Protein AF-A0A1C6HAV8-F1 (afdb_monomer)

Solvent-accessible surface area (backbone atoms only — not comparable to full-atom values): 10543 Å² total; per-residue (Å²): 134,87,81,87,89,78,88,86,82,82,79,83,88,79,81,78,79,80,79,81,82,77,91,78,81,79,93,84,80,86,80,86,89,87,84,86,84,90,83,88,79,90,85,79,90,81,88,80,85,75,79,78,77,78,73,80,66,68,80,55,88,80,58,42,37,35,39,36,32,32,57,92,84,49,67,40,47,56,52,47,51,52,50,26,70,64,58,74,28,49,77,22,54,43,41,61,77,66,80,76,87,52,60,67,66,51,52,51,48,27,67,74,72,67,56,77,79,63,68,48,59,65,66,96,63,74,86,75,41,79,42,77,48,79,44,62,73,92,67,69,77,74,80,57,77,85,62,90,68,134

Mean predicted aligned error: 18.66 Å

Structure (mmCIF, N/CA/C/O backbone):
data_AF-A0A1C6HAV8-F1
#
_entry.id   AF-A0A1C6HAV8-F1
#
loop_
_atom_site.group_PDB
_atom_site.id
_atom_site.type_symbol
_atom_site.label_atom_id
_atom_site.label_alt_id
_atom_site.label_comp_id
_atom_site.label_asym_id
_atom_site.label_entity_id
_atom_site.label_seq_id
_atom_site.pdbx_PDB_ins_code
_atom_site.Cartn_x
_atom_site.Cartn_y
_atom_site.Cartn_z
_atom_site.occupancy
_atom_site.B_iso_or_equiv
_atom_site.auth_seq_id
_atom_site.auth_comp_id
_atom_site.auth_asym_id
_atom_site.auth_atom_id
_atom_site.pdbx_PDB_model_num
ATOM 1 N N . MET A 1 1 ? 22.178 -5.319 -49.820 1.00 37.47 1 MET A N 1
ATOM 2 C CA . MET A 1 1 ? 22.556 -4.339 -50.857 1.00 37.47 1 MET A CA 1
ATOM 3 C C . MET A 1 1 ? 22.246 -2.983 -50.258 1.00 37.47 1 MET A C 1
ATOM 5 O O . MET A 1 1 ? 21.077 -2.664 -50.137 1.00 37.47 1 MET A O 1
ATOM 9 N N . GLU A 1 2 ? 23.171 -2.490 -49.432 1.00 37.72 2 GLU A N 1
ATOM 10 C CA . GLU A 1 2 ? 24.058 -1.353 -49.771 1.00 37.72 2 GLU A CA 1
ATOM 11 C C . GLU A 1 2 ? 23.248 -0.039 -49.835 1.00 37.72 2 GLU A C 1
ATOM 13 O O . GLU A 1 2 ? 22.284 0.034 -50.579 1.00 37.72 2 GLU A O 1
ATOM 18 N N . ALA A 1 3 ? 23.526 1.023 -49.077 1.00 40.38 3 ALA A N 1
ATOM 19 C CA . ALA A 1 3 ? 24.797 1.466 -48.522 1.00 40.38 3 ALA A CA 1
ATOM 20 C C . ALA A 1 3 ? 24.616 2.383 -47.294 1.00 40.38 3 ALA A C 1
ATOM 22 O O . ALA A 1 3 ? 23.601 3.058 -47.133 1.00 40.38 3 ALA A O 1
ATOM 23 N N . CYS A 1 4 ? 25.665 2.382 -46.470 1.00 41.56 4 CYS A N 1
ATOM 24 C CA . CYS A 1 4 ? 26.006 3.321 -45.405 1.00 41.56 4 CYS A CA 1
ATOM 25 C C . CYS A 1 4 ? 26.203 4.771 -45.896 1.00 41.56 4 CYS A C 1
ATOM 27 O O . CYS A 1 4 ? 26.193 5.026 -47.097 1.00 41.56 4 CYS A O 1
ATOM 29 N N . ILE A 1 5 ? 26.538 5.641 -44.926 1.00 44.41 5 ILE A N 1
ATOM 30 C CA . ILE A 1 5 ? 27.026 7.041 -44.948 1.00 44.41 5 ILE A CA 1
ATOM 31 C C . ILE A 1 5 ? 25.953 7.923 -44.275 1.00 44.41 5 ILE A C 1
ATOM 33 O O . ILE A 1 5 ? 24.864 8.068 -44.805 1.00 44.41 5 ILE A O 1
ATOM 37 N N . SER A 1 6 ? 26.133 8.506 -43.088 1.00 40.91 6 SER A N 1
ATOM 38 C CA . SER A 1 6 ? 27.356 8.981 -42.432 1.00 40.91 6 SER A CA 1
ATOM 39 C C . SER A 1 6 ? 27.184 9.092 -40.911 1.00 40.91 6 SER A C 1
ATOM 41 O O . SER A 1 6 ? 26.195 9.650 -40.434 1.00 40.91 6 SER A O 1
ATOM 43 N N . GLU A 1 7 ? 28.207 8.650 -40.178 1.00 44.03 7 GLU A N 1
ATOM 44 C CA . GLU A 1 7 ? 28.521 9.053 -38.805 1.00 44.03 7 GLU A CA 1
ATOM 45 C C . GLU A 1 7 ? 28.414 10.574 -38.584 1.00 44.03 7 GLU A C 1
ATOM 47 O O . GLU A 1 7 ? 28.972 11.364 -39.345 1.00 44.03 7 GLU A O 1
ATOM 52 N N . PHE A 1 8 ? 27.802 10.979 -37.467 1.00 39.91 8 PHE A N 1
ATOM 53 C CA . PHE A 1 8 ? 28.071 12.266 -36.822 1.00 39.91 8 PHE A CA 1
ATOM 54 C C . PHE A 1 8 ? 28.990 12.027 -35.612 1.00 39.91 8 PHE A C 1
ATOM 56 O O . PHE A 1 8 ? 28.517 11.603 -34.554 1.00 39.91 8 PHE A O 1
ATOM 63 N N . PRO A 1 9 ? 30.308 12.277 -35.730 1.00 39.41 9 PRO A N 1
ATOM 64 C CA . PRO A 1 9 ? 31.220 12.185 -34.605 1.00 39.41 9 PRO A CA 1
ATOM 65 C C . PRO A 1 9 ? 31.193 13.473 -33.767 1.00 39.41 9 PRO A C 1
ATOM 67 O O . PRO A 1 9 ? 31.384 14.580 -34.262 1.00 39.41 9 PRO A O 1
ATOM 70 N N . GLY A 1 10 ? 30.992 13.290 -32.462 1.00 40.25 10 GLY A N 1
ATOM 71 C CA . GLY A 1 10 ? 31.692 13.998 -31.387 1.00 40.25 10 GLY A CA 1
ATOM 72 C C . GLY A 1 10 ? 31.710 15.528 -31.378 1.00 40.25 10 GLY A C 1
ATOM 73 O O . GLY A 1 10 ? 32.646 16.130 -31.883 1.00 40.25 10 GLY A O 1
ATOM 74 N N . ARG A 1 11 ? 30.816 16.136 -30.583 1.00 53.78 11 ARG A N 1
ATOM 75 C CA . ARG A 1 11 ? 31.110 17.360 -29.800 1.00 53.78 11 ARG A CA 1
ATOM 76 C C . ARG A 1 11 ? 30.459 17.287 -28.415 1.00 53.78 11 ARG A C 1
ATOM 78 O O . ARG A 1 11 ? 29.680 18.140 -28.010 1.00 53.78 11 ARG A O 1
ATOM 85 N N . LYS A 1 12 ? 30.802 16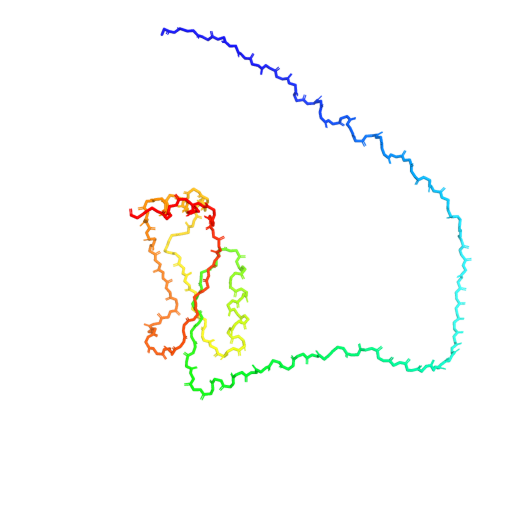.230 -27.677 1.00 55.12 12 LYS A N 1
ATOM 86 C CA . LYS A 1 12 ? 30.767 16.246 -26.209 1.00 55.12 12 LYS A CA 1
ATOM 87 C C . LYS A 1 12 ? 31.831 17.267 -25.779 1.00 55.12 12 LYS A C 1
ATOM 89 O O . LYS A 1 12 ? 32.924 17.232 -26.334 1.00 55.12 12 LYS A O 1
ATOM 94 N N . SER A 1 13 ? 31.520 18.154 -24.834 1.00 48.03 13 SER A N 1
ATOM 95 C CA . SER A 1 13 ? 32.393 19.237 -24.329 1.00 48.03 13 SER A CA 1
ATOM 96 C C . SER A 1 13 ? 32.288 20.605 -25.029 1.00 48.03 13 SER A C 1
ATOM 98 O O . SER A 1 13 ? 33.293 21.198 -25.415 1.00 48.03 13 SER A O 1
ATOM 100 N N . LEU A 1 14 ? 31.077 21.164 -25.136 1.00 51.31 14 LEU A N 1
ATOM 101 C CA . LEU A 1 14 ? 30.906 22.619 -25.314 1.00 51.31 14 LEU 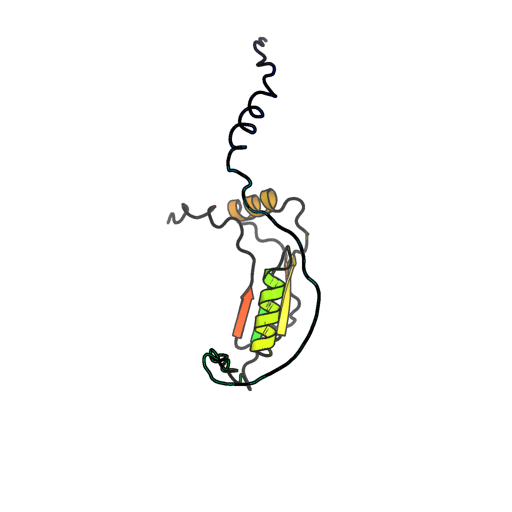A CA 1
ATOM 102 C C . LEU A 1 14 ? 29.685 23.201 -24.573 1.00 51.31 14 LEU A C 1
ATOM 104 O O . LEU A 1 14 ? 29.121 24.199 -25.001 1.00 51.31 14 LEU A O 1
ATOM 108 N N . LEU A 1 15 ? 29.269 22.582 -23.464 1.00 48.75 15 LEU A N 1
ATOM 109 C CA . LEU A 1 15 ? 28.237 23.128 -22.564 1.00 48.75 15 LEU A CA 1
ATOM 110 C C . LEU A 1 15 ? 28.756 23.389 -21.137 1.00 48.75 15 LEU A C 1
ATOM 112 O O . LEU A 1 15 ? 27.995 23.779 -20.266 1.00 48.75 15 LEU A O 1
ATOM 116 N N . PHE A 1 16 ? 30.065 23.244 -20.908 1.00 51.53 16 PHE A N 1
ATOM 117 C CA . PHE A 1 16 ? 30.714 23.514 -19.615 1.00 51.53 16 PHE A CA 1
ATOM 118 C C . PHE A 1 16 ? 31.299 24.936 -19.483 1.00 51.53 16 PHE A C 1
ATOM 120 O O . PHE A 1 16 ? 31.873 25.267 -18.450 1.00 51.53 16 PHE A O 1
ATOM 127 N N . LEU A 1 17 ? 31.166 25.798 -20.500 1.00 49.38 17 LEU A N 1
ATOM 128 C CA . LEU A 1 17 ? 31.840 27.109 -20.540 1.00 49.38 17 LEU A CA 1
ATOM 129 C C . LEU A 1 17 ? 30.979 28.297 -20.060 1.00 49.38 17 LEU A C 1
ATOM 131 O O . LEU A 1 17 ? 31.455 29.427 -20.050 1.00 49.38 17 LEU A O 1
ATOM 135 N N . THR A 1 18 ? 29.735 28.083 -19.630 1.00 52.19 18 THR A N 1
ATOM 136 C CA . THR A 1 18 ? 28.873 29.165 -19.107 1.00 52.19 18 THR A CA 1
ATOM 137 C C . THR A 1 18 ? 28.880 29.273 -17.575 1.00 52.19 18 THR A C 1
ATOM 139 O O . THR A 1 18 ? 28.185 30.117 -17.021 1.00 52.19 18 THR A O 1
ATOM 142 N N . LEU A 1 19 ? 29.711 28.482 -16.881 1.00 54.28 19 LEU A N 1
ATOM 143 C CA . LEU A 1 19 ? 29.808 28.437 -15.411 1.00 54.28 19 LEU A CA 1
ATOM 144 C C . LEU A 1 19 ? 30.677 29.558 -14.783 1.00 54.28 19 LEU A C 1
ATOM 146 O O . LEU A 1 19 ? 30.728 29.670 -13.565 1.00 54.28 19 LEU A O 1
ATOM 150 N N . VAL A 1 20 ?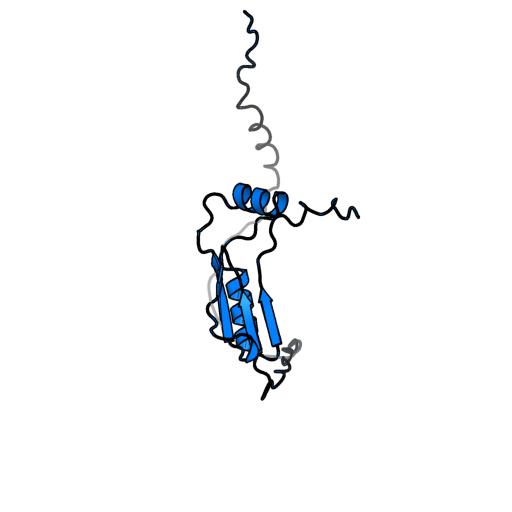 31.370 30.416 -15.546 1.00 56.66 20 VAL A N 1
ATOM 151 C CA . VAL A 1 20 ? 32.441 31.286 -14.982 1.00 56.66 20 VAL A CA 1
ATOM 152 C C . VAL A 1 20 ? 32.186 32.796 -15.151 1.00 56.66 20 VAL A C 1
ATOM 154 O O . VAL A 1 20 ? 33.121 33.582 -15.246 1.00 56.66 20 VAL A O 1
ATOM 157 N N . MET A 1 21 ? 30.928 33.254 -15.165 1.00 53.56 21 MET A N 1
ATOM 158 C CA . MET A 1 21 ? 30.631 34.699 -15.277 1.00 53.56 21 MET A CA 1
ATOM 159 C C . MET A 1 21 ? 29.555 35.207 -14.306 1.00 53.56 21 MET A C 1
ATOM 161 O O . MET A 1 21 ? 28.713 36.026 -14.655 1.00 53.56 21 MET A O 1
ATOM 165 N N . SER A 1 22 ? 29.576 34.735 -13.058 1.00 56.34 22 SER A N 1
ATOM 166 C CA . SER A 1 22 ? 28.803 35.348 -11.955 1.00 56.34 22 SER A CA 1
ATOM 167 C C . SER A 1 22 ? 29.591 35.481 -10.645 1.00 56.34 22 SER A C 1
ATOM 169 O O . SER A 1 22 ? 29.030 35.796 -9.600 1.00 56.34 22 SER A O 1
ATOM 171 N N . PHE A 1 23 ? 30.919 35.330 -10.699 1.00 59.53 23 PHE A N 1
ATOM 172 C CA . PHE A 1 23 ? 31.814 35.723 -9.609 1.00 59.53 23 PHE A CA 1
ATOM 173 C C . PHE A 1 23 ? 31.993 37.245 -9.626 1.00 59.53 23 PHE A C 1
ATOM 175 O O . PHE A 1 23 ? 32.887 37.776 -10.282 1.00 59.53 23 PHE A O 1
ATOM 182 N N . GLY A 1 24 ? 31.101 37.964 -8.948 1.00 62.44 24 GLY A N 1
ATOM 183 C CA . GLY A 1 24 ? 31.163 39.421 -8.940 1.00 62.44 24 GLY A CA 1
ATOM 184 C C . GLY A 1 24 ? 30.134 40.112 -8.060 1.00 62.44 24 GLY A C 1
ATOM 185 O O . GLY A 1 24 ? 29.518 41.058 -8.525 1.00 62.44 24 GLY A O 1
ATOM 186 N N . PHE A 1 25 ? 29.957 39.686 -6.806 1.00 55.97 25 PHE A N 1
ATOM 187 C CA . PHE A 1 25 ? 29.340 40.539 -5.782 1.00 55.97 25 PHE A CA 1
ATOM 188 C C . PHE A 1 25 ? 30.112 40.447 -4.455 1.00 55.97 25 PHE A C 1
ATOM 190 O O . PHE A 1 25 ? 29.833 39.647 -3.574 1.00 55.97 25 PHE A O 1
ATOM 197 N N . VAL A 1 26 ? 31.185 41.241 -4.424 1.00 57.28 26 VAL A N 1
ATOM 198 C CA . VAL A 1 26 ? 31.701 42.076 -3.326 1.00 57.28 26 VAL A CA 1
ATOM 199 C C . VAL A 1 26 ? 31.545 41.556 -1.885 1.00 57.28 26 VAL A C 1
ATOM 201 O O . VAL A 1 26 ? 30.51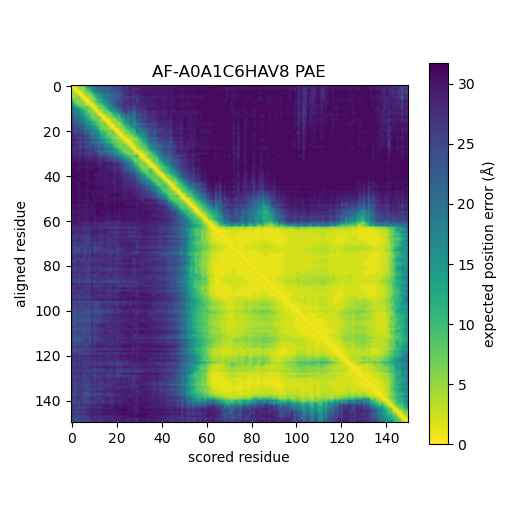1 41.708 -1.244 1.00 57.28 26 VAL A O 1
ATOM 204 N N . LEU A 1 27 ? 32.671 41.093 -1.335 1.00 57.56 27 LEU A N 1
ATOM 205 C CA . LEU A 1 27 ? 32.964 41.071 0.099 1.00 57.56 27 LEU A CA 1
ATOM 206 C C . LEU A 1 27 ? 33.224 42.500 0.602 1.00 57.56 27 LEU A C 1
ATOM 208 O O . LEU A 1 27 ? 34.229 43.110 0.239 1.00 57.56 27 LEU A O 1
ATOM 212 N N . ALA A 1 28 ? 32.357 42.997 1.481 1.00 58.75 28 ALA A N 1
ATOM 213 C CA . ALA A 1 28 ? 32.661 44.102 2.385 1.00 58.75 28 ALA A CA 1
ATOM 214 C C . ALA A 1 28 ? 31.846 43.963 3.681 1.00 58.75 28 ALA A C 1
ATOM 216 O O . ALA A 1 28 ? 30.737 44.476 3.771 1.00 58.75 28 ALA A O 1
ATOM 217 N N . ALA A 1 29 ? 32.412 43.285 4.683 1.00 47.25 29 ALA A N 1
ATOM 218 C CA . ALA A 1 29 ? 32.150 43.571 6.096 1.00 47.25 29 ALA A CA 1
ATOM 219 C C . ALA A 1 29 ? 33.242 42.940 6.981 1.00 47.25 29 ALA A C 1
ATOM 221 O O . ALA A 1 29 ? 33.274 41.733 7.210 1.00 47.25 29 ALA A O 1
ATOM 222 N N . CYS A 1 30 ? 34.147 43.785 7.478 1.00 59.09 30 CYS A N 1
ATOM 223 C CA . CYS A 1 30 ? 34.870 43.581 8.739 1.00 59.09 30 CYS A CA 1
ATOM 224 C C . CYS A 1 30 ? 33.841 43.507 9.899 1.00 59.09 30 CYS A C 1
ATOM 226 O O . CYS A 1 30 ? 32.762 44.070 9.766 1.00 59.09 30 CYS A O 1
ATOM 228 N N . GLY A 1 31 ? 34.067 42.921 11.076 1.00 39.19 31 GLY A N 1
ATOM 229 C CA . GLY A 1 31 ? 35.266 42.350 11.669 1.00 39.19 31 GLY A CA 1
ATOM 230 C C . GLY A 1 31 ? 35.020 41.878 13.120 1.00 39.19 31 GLY A C 1
ATOM 231 O O . GLY A 1 31 ? 34.127 42.357 13.805 1.00 39.19 31 GLY A O 1
ATOM 232 N N . ASN A 1 32 ? 35.837 40.905 13.527 1.00 49.03 32 ASN A N 1
ATOM 233 C CA . ASN A 1 32 ? 36.489 40.642 14.821 1.00 49.03 32 ASN A CA 1
ATOM 234 C C . ASN A 1 32 ? 35.861 41.048 16.190 1.00 49.03 32 ASN A C 1
ATOM 236 O O . ASN A 1 32 ? 35.913 42.205 16.590 1.00 49.03 32 ASN A O 1
ATOM 240 N N . SER A 1 33 ? 35.540 39.993 16.959 1.00 44.69 33 SER A N 1
ATOM 241 C CA . SER A 1 33 ? 35.804 39.712 18.393 1.00 44.69 33 SER A CA 1
ATOM 242 C C . SER A 1 33 ? 35.323 40.655 19.506 1.00 44.69 33 SER A C 1
ATOM 244 O O . SER A 1 33 ? 35.915 41.708 19.715 1.00 44.69 33 SER A O 1
ATOM 246 N N . ASN A 1 34 ? 34.441 40.147 20.384 1.00 35.81 34 ASN A N 1
ATOM 247 C CA . ASN A 1 34 ? 34.705 40.152 21.831 1.00 35.81 34 ASN A CA 1
ATOM 248 C C . ASN A 1 34 ? 33.876 39.098 22.595 1.00 35.81 34 ASN A C 1
ATOM 250 O O . ASN A 1 34 ? 32.719 38.843 22.273 1.00 35.81 34 ASN A O 1
ATOM 254 N N . SER A 1 35 ? 34.502 38.509 23.614 1.00 35.28 35 SER A N 1
ATOM 255 C CA . SER A 1 35 ? 33.977 37.460 24.490 1.00 35.28 35 SER A CA 1
ATOM 256 C C . SER A 1 35 ? 33.230 38.028 25.707 1.00 35.28 35 SER A C 1
ATOM 258 O O . SER A 1 35 ? 33.627 39.054 26.251 1.00 35.28 35 SER A O 1
ATOM 260 N N . SER A 1 36 ? 32.268 37.231 26.180 1.00 32.91 36 SER A N 1
ATOM 261 C CA . SER A 1 36 ? 31.816 37.055 27.571 1.00 32.91 36 SER A CA 1
ATOM 262 C C . SER A 1 36 ? 30.908 38.086 28.271 1.00 32.91 36 SER A C 1
ATOM 264 O O . SER A 1 36 ? 31.271 39.236 28.485 1.00 32.91 36 SER A O 1
ATOM 266 N N . ALA A 1 37 ? 29.835 37.495 28.819 1.00 31.38 37 ALA A N 1
ATOM 267 C CA . ALA A 1 37 ? 29.303 37.617 30.184 1.00 31.38 37 ALA A CA 1
ATOM 268 C C . ALA A 1 37 ? 28.085 38.530 30.470 1.00 31.38 37 ALA A C 1
ATOM 270 O O . ALA A 1 37 ? 28.208 39.741 30.596 1.00 31.38 37 ALA A O 1
ATOM 271 N N . GLU A 1 38 ? 26.961 37.834 30.717 1.00 27.52 38 GLU A N 1
ATOM 272 C CA . GLU A 1 38 ? 26.100 37.879 31.920 1.00 27.52 38 GLU A CA 1
ATOM 273 C C . GLU A 1 38 ? 25.174 39.092 32.212 1.00 27.52 38 GLU A C 1
ATOM 275 O O . GLU A 1 38 ? 25.624 40.208 32.445 1.00 27.52 38 GLU A O 1
ATOM 280 N N . THR A 1 39 ? 23.894 38.740 32.452 1.00 21.64 39 THR A N 1
ATOM 281 C CA . THR A 1 39 ? 22.978 39.230 33.522 1.00 21.64 39 THR A CA 1
ATOM 282 C C . THR A 1 39 ? 21.848 40.225 33.179 1.00 21.64 39 THR A C 1
ATOM 284 O O . THR A 1 39 ? 22.092 41.410 32.992 1.00 21.64 39 THR A O 1
ATOM 287 N N . SER A 1 40 ? 20.610 39.694 33.292 1.00 31.11 40 SER A N 1
ATOM 288 C CA . SER A 1 40 ? 19.312 40.269 33.747 1.00 31.11 40 SER A CA 1
ATOM 289 C C . SER A 1 40 ? 18.742 41.510 33.025 1.00 31.11 40 SER A C 1
ATOM 291 O O . SER A 1 40 ? 19.463 42.426 32.678 1.00 31.11 40 SER A O 1
ATOM 293 N N . SER A 1 41 ? 17.434 41.687 32.800 1.00 29.62 41 SER A N 1
ATOM 294 C CA . SER A 1 41 ? 16.247 41.242 33.534 1.00 29.62 41 SER A CA 1
ATOM 295 C C . SER A 1 41 ? 14.982 41.393 32.669 1.00 29.62 41 SER A C 1
ATOM 297 O O . SER A 1 41 ? 14.907 42.285 31.831 1.00 29.62 41 SER A O 1
ATOM 299 N N . ALA A 1 42 ? 14.014 40.530 32.978 1.00 33.16 42 ALA A N 1
ATOM 300 C CA . ALA A 1 42 ? 12.563 40.553 32.781 1.00 33.16 42 ALA A CA 1
ATOM 301 C C . ALA A 1 42 ? 11.857 41.768 32.147 1.00 33.16 42 ALA A C 1
ATOM 303 O O . ALA A 1 42 ? 12.037 42.903 32.588 1.00 33.16 42 ALA A O 1
ATOM 304 N N . ALA A 1 43 ? 10.915 41.412 31.264 1.00 32.44 43 ALA A N 1
ATOM 305 C CA . ALA A 1 43 ? 9.520 41.863 31.111 1.00 32.44 43 ALA A CA 1
ATOM 306 C C . ALA A 1 43 ? 9.216 41.952 29.605 1.00 32.44 43 ALA A C 1
ATOM 308 O O . ALA A 1 43 ? 10.041 42.463 28.858 1.00 32.44 43 ALA A O 1
ATOM 309 N N . ASP A 1 44 ? 8.088 41.552 29.046 1.00 24.69 44 ASP A N 1
ATOM 310 C CA . ASP A 1 44 ? 6.845 40.927 29.490 1.00 24.69 44 ASP A CA 1
ATOM 311 C C . ASP A 1 44 ? 5.970 40.956 28.219 1.00 24.69 44 ASP A C 1
ATOM 313 O O . ASP A 1 44 ? 6.064 41.918 27.453 1.00 24.69 44 ASP A O 1
ATOM 317 N N . GLU A 1 45 ? 5.146 39.926 28.041 1.00 36.47 45 GLU A N 1
ATOM 318 C CA . GLU A 1 45 ? 3.998 39.842 27.120 1.00 36.47 45 GLU A CA 1
ATOM 319 C C . GLU A 1 45 ? 4.239 39.834 25.588 1.00 36.47 45 GLU A C 1
ATOM 321 O O . GLU A 1 45 ? 5.123 40.505 25.069 1.00 36.47 45 GLU A O 1
ATOM 326 N N . THR A 1 46 ? 3.449 39.200 24.713 1.00 26.00 46 THR A N 1
ATOM 327 C CA . THR A 1 46 ? 2.361 38.192 24.723 1.00 26.00 46 THR A CA 1
ATOM 328 C C . THR A 1 46 ? 1.978 38.028 23.229 1.00 26.00 46 THR A C 1
ATOM 330 O O . THR A 1 46 ? 2.110 38.980 22.458 1.00 26.00 46 THR A O 1
ATOM 333 N N . VAL A 1 47 ? 1.428 36.860 22.856 1.00 37.31 47 VAL A N 1
ATOM 334 C CA . VAL A 1 47 ? 0.694 36.517 21.606 1.00 37.31 47 VAL A CA 1
ATOM 335 C C . VAL A 1 47 ? 1.597 36.213 20.392 1.00 37.31 47 VAL A C 1
ATOM 337 O O . VAL A 1 47 ? 2.391 37.039 19.971 1.00 37.31 47 VAL A O 1
ATOM 340 N N . SER A 1 48 ? 1.552 35.042 19.756 1.00 35.38 48 SER A N 1
ATOM 341 C CA . SER A 1 48 ? 0.359 34.294 19.360 1.00 35.38 48 SER A CA 1
ATOM 342 C C . SER A 1 48 ? 0.620 32.791 19.397 1.00 35.38 48 SER A C 1
ATOM 344 O O . SER A 1 48 ? 1.408 32.272 18.610 1.00 35.38 48 SER A O 1
ATOM 346 N N . GLU A 1 49 ? -0.063 32.109 20.310 1.00 42.62 49 GLU A N 1
ATOM 347 C CA . GLU A 1 49 ? -0.350 30.685 20.192 1.00 42.62 49 GLU A CA 1
ATOM 348 C C . GLU A 1 49 ? -1.403 30.545 19.089 1.00 42.62 49 GLU A C 1
ATOM 350 O O . GLU A 1 49 ? -2.500 31.101 19.177 1.00 42.62 49 GLU A O 1
ATOM 355 N N . GLU A 1 50 ? -1.024 29.883 18.001 1.00 43.84 50 GLU A N 1
ATOM 356 C CA . GLU A 1 50 ? -1.970 29.376 17.016 1.00 43.84 50 GLU A CA 1
ATOM 357 C C . GLU A 1 50 ? -2.650 28.149 17.640 1.00 43.84 50 GLU A C 1
ATOM 359 O O . GLU A 1 50 ? -1.942 27.284 18.167 1.00 43.84 50 GLU A O 1
ATOM 364 N N . PRO A 1 51 ? -3.992 28.076 17.674 1.00 46.06 51 PRO A N 1
ATOM 365 C CA . PRO A 1 51 ? -4.676 26.939 18.261 1.00 46.06 51 PRO A CA 1
ATOM 366 C C . PRO A 1 51 ? -4.301 25.677 17.491 1.00 46.06 51 PRO A C 1
ATOM 368 O O . PRO A 1 51 ? -4.491 25.606 16.278 1.00 46.06 51 PRO A O 1
ATOM 371 N N . ALA A 1 52 ? -3.796 24.677 18.211 1.00 46.50 52 ALA A N 1
ATOM 372 C CA . ALA A 1 52 ? -3.892 23.303 17.765 1.00 46.50 52 ALA A CA 1
ATOM 373 C C . ALA A 1 52 ? -5.377 23.033 17.506 1.00 46.50 52 ALA A C 1
ATOM 375 O O . ALA A 1 52 ? -6.191 23.120 18.428 1.00 46.50 52 ALA A O 1
ATOM 376 N N . GLU A 1 53 ? -5.729 22.785 16.247 1.00 39.94 53 GLU A N 1
ATOM 377 C CA . GLU A 1 53 ? -7.026 22.220 15.915 1.00 39.94 53 GLU A CA 1
ATOM 378 C C . GLU A 1 53 ? -7.136 20.904 16.688 1.00 39.94 53 GLU A C 1
ATOM 380 O O . GLU A 1 53 ? -6.407 19.944 16.433 1.00 39.94 53 GLU A O 1
ATOM 385 N N . GLU A 1 54 ? -8.008 20.891 17.697 1.00 42.78 54 GLU A N 1
ATOM 386 C CA . GLU A 1 54 ? -8.567 19.662 18.233 1.00 42.78 54 GLU A CA 1
ATOM 387 C C . GLU A 1 54 ? -9.178 18.932 17.043 1.00 42.78 54 GLU A C 1
ATOM 389 O O . GLU A 1 54 ? -10.227 19.312 16.522 1.00 42.78 54 GLU A O 1
ATOM 394 N N . GLN A 1 55 ? -8.470 17.910 16.568 1.00 41.84 55 GLN A N 1
ATOM 395 C CA . GLN A 1 55 ? -9.045 16.937 15.669 1.00 41.84 55 GLN A CA 1
ATOM 396 C C . GLN A 1 55 ? -10.257 16.362 16.387 1.00 41.84 55 GLN A C 1
ATOM 398 O O . GLN A 1 55 ? -10.125 15.746 17.449 1.00 41.84 55 GLN A O 1
ATOM 403 N N . GLU A 1 56 ? -11.440 16.587 15.818 1.00 41.03 56 GLU A N 1
ATOM 404 C CA . GLU A 1 56 ? -12.597 15.780 16.151 1.00 41.03 56 GLU A CA 1
ATOM 405 C C . GLU A 1 56 ? -12.208 14.335 15.847 1.00 41.03 56 GLU A C 1
ATOM 407 O O . GLU A 1 56 ? -12.175 13.893 14.700 1.00 41.03 56 GLU A O 1
ATOM 412 N N . THR A 1 57 ? -11.844 13.612 16.900 1.00 42.09 57 THR A N 1
ATOM 413 C CA . THR A 1 57 ? -11.908 12.163 16.901 1.00 42.09 57 THR A CA 1
ATOM 414 C C . THR A 1 57 ? -13.384 11.865 16.711 1.00 42.09 57 THR A C 1
ATOM 416 O O . THR A 1 57 ? -14.193 11.995 17.629 1.00 42.09 57 THR A O 1
ATOM 419 N N . THR A 1 58 ? -13.780 11.594 15.469 1.00 42.59 58 THR A N 1
ATOM 420 C CA . THR A 1 58 ? -15.058 10.946 15.222 1.00 42.59 58 THR A CA 1
ATOM 421 C C . THR A 1 58 ? -14.972 9.643 15.988 1.00 42.59 58 THR A C 1
ATOM 423 O O . THR A 1 58 ? -14.239 8.743 15.594 1.00 42.59 58 THR A O 1
ATOM 426 N N . ASP A 1 59 ? -15.625 9.610 17.143 1.00 46.06 59 ASP A N 1
ATOM 427 C CA . ASP A 1 59 ? -15.763 8.449 18.005 1.00 46.06 59 ASP A CA 1
ATOM 428 C C . ASP A 1 59 ? -16.568 7.416 17.198 1.00 46.06 59 ASP A C 1
ATOM 430 O O . ASP A 1 59 ? -17.793 7.323 17.298 1.00 46.06 59 ASP A O 1
ATOM 434 N N . THR A 1 60 ? -15.886 6.689 16.306 1.00 55.22 60 THR A N 1
ATOM 435 C CA . THR A 1 60 ? -16.367 5.505 15.588 1.00 55.22 60 THR A CA 1
ATOM 436 C C . THR A 1 60 ? -16.490 4.369 16.598 1.00 55.22 60 THR A C 1
ATOM 438 O O . THR A 1 60 ? -15.899 3.305 16.469 1.00 55.22 60 THR A O 1
ATOM 441 N N . ASN A 1 61 ? -17.282 4.577 17.651 1.00 53.12 61 ASN A N 1
ATOM 442 C CA . ASN A 1 61 ? -17.513 3.608 18.722 1.00 53.12 61 ASN A CA 1
ATOM 443 C C . ASN A 1 61 ? -18.427 2.446 18.270 1.00 53.12 61 ASN A C 1
ATOM 445 O O . ASN A 1 61 ? -19.153 1.859 19.072 1.00 53.12 61 ASN A O 1
ATOM 449 N N . GLY A 1 62 ? -18.447 2.133 16.971 1.00 61.78 62 GLY A N 1
ATOM 450 C CA . GLY A 1 62 ? -19.309 1.096 16.415 1.00 61.78 62 GLY A CA 1
ATOM 451 C C . GLY A 1 62 ? -19.277 0.895 14.901 1.00 61.78 62 GLY A C 1
ATOM 452 O O . GLY A 1 62 ? -20.073 0.086 14.440 1.00 61.78 62 GLY A O 1
ATOM 453 N N . GLU A 1 63 ? -18.421 1.586 14.141 1.00 82.62 63 GLU A N 1
ATOM 454 C CA . GLU A 1 63 ? -18.230 1.302 12.710 1.00 82.62 63 GLU A CA 1
ATOM 455 C C . GLU A 1 63 ? -16.882 0.604 12.518 1.00 82.62 63 GLU A C 1
ATOM 457 O O . GLU A 1 63 ? -15.842 1.135 12.913 1.00 82.62 63 GLU A O 1
ATOM 462 N N . ASN A 1 64 ? -16.901 -0.589 11.927 1.00 93.62 64 ASN A N 1
ATOM 463 C CA . ASN A 1 64 ? -15.685 -1.327 11.611 1.00 93.62 64 ASN A CA 1
ATOM 464 C C . ASN A 1 64 ? -15.057 -0.713 10.354 1.00 93.62 64 ASN A C 1
ATOM 466 O O . ASN A 1 64 ? -15.641 -0.761 9.267 1.00 93.62 64 ASN A O 1
ATOM 470 N N . VAL A 1 65 ? -13.862 -0.141 10.491 1.00 96.56 65 VAL A N 1
ATOM 471 C CA . VAL A 1 65 ? -13.147 0.520 9.392 1.00 96.56 65 VAL A CA 1
ATOM 472 C C . VAL A 1 65 ? -11.998 -0.360 8.908 1.00 96.56 65 VAL A C 1
ATOM 474 O O . VAL A 1 65 ? -11.168 -0.785 9.708 1.00 96.56 65 VAL A O 1
ATOM 477 N N . LEU A 1 66 ? -11.925 -0.586 7.596 1.00 97.50 66 LEU A N 1
ATOM 478 C CA . LEU A 1 66 ? -10.785 -1.212 6.925 1.00 97.50 66 LEU A CA 1
ATOM 479 C C . LEU A 1 66 ? -10.039 -0.177 6.088 1.00 97.50 66 LEU A C 1
ATOM 481 O O . LEU A 1 66 ? -10.639 0.575 5.320 1.00 97.50 66 LEU A O 1
ATOM 485 N N . ILE A 1 67 ? -8.717 -0.183 6.175 1.00 98.12 67 ILE A N 1
ATOM 486 C CA . ILE A 1 67 ? -7.825 0.611 5.343 1.00 98.12 67 ILE A CA 1
ATOM 487 C C . ILE A 1 67 ? -7.021 -0.361 4.482 1.00 98.12 67 ILE A C 1
ATOM 489 O O . ILE A 1 67 ? -5.964 -0.853 4.881 1.00 98.12 67 ILE A O 1
ATOM 493 N N . ALA A 1 68 ? -7.537 -0.648 3.288 1.00 97.62 68 ALA A N 1
ATOM 494 C CA . ALA A 1 68 ? -6.842 -1.451 2.294 1.00 97.62 68 ALA A CA 1
ATOM 495 C C . ALA A 1 68 ? -5.878 -0.566 1.490 1.00 97.62 68 ALA A C 1
ATOM 497 O O . ALA A 1 68 ? -6.278 0.492 0.998 1.00 97.62 68 ALA A O 1
ATOM 498 N N . TYR A 1 69 ? -4.618 -0.963 1.317 1.00 97.81 69 TYR A N 1
ATOM 499 C CA . TYR A 1 69 ? -3.657 -0.144 0.575 1.00 97.81 69 TYR A CA 1
ATOM 500 C C . TYR A 1 69 ? -2.642 -0.957 -0.223 1.00 97.81 69 TYR A C 1
ATOM 502 O O . TYR A 1 69 ? -2.190 -2.003 0.214 1.00 97.81 69 TYR A O 1
ATOM 510 N N . PHE A 1 70 ? -2.231 -0.434 -1.376 1.00 96.62 70 PHE A N 1
ATOM 511 C CA . PHE A 1 70 ? -1.051 -0.893 -2.111 1.00 96.62 70 PHE A CA 1
ATOM 512 C C . PHE A 1 70 ? 0.044 0.176 -2.025 1.00 96.62 70 PHE A C 1
ATOM 514 O O . PHE A 1 70 ? -0.234 1.366 -2.195 1.00 96.62 70 PHE A O 1
ATOM 521 N N . SER A 1 71 ? 1.294 -0.225 -1.787 1.00 95.94 71 SER A N 1
ATOM 522 C CA . SER A 1 71 ? 2.432 0.690 -1.664 1.00 95.94 71 SER A CA 1
ATOM 523 C C . SER A 1 71 ? 3.681 0.091 -2.305 1.00 95.94 71 SER A C 1
ATOM 525 O O . SER A 1 71 ? 4.088 -1.009 -1.963 1.00 95.94 71 SER A O 1
ATOM 527 N N . TYR A 1 72 ? 4.313 0.819 -3.230 1.00 93.88 72 TYR A N 1
ATOM 528 C CA . TYR A 1 72 ? 5.564 0.363 -3.858 1.00 93.88 72 TYR A CA 1
ATOM 529 C C . TYR A 1 72 ? 6.816 0.903 -3.159 1.00 93.88 72 TYR A C 1
ATOM 531 O O . TYR A 1 72 ? 7.812 0.202 -3.037 1.00 93.88 72 TYR A O 1
ATOM 539 N N . THR A 1 73 ? 6.780 2.155 -2.690 1.00 94.56 73 THR A N 1
ATOM 540 C CA . THR A 1 73 ? 7.930 2.814 -2.039 1.00 94.56 73 THR A CA 1
ATOM 541 C C . THR A 1 73 ? 7.641 3.285 -0.613 1.00 94.56 73 THR A C 1
ATOM 543 O O . THR A 1 73 ? 8.391 4.104 -0.093 1.00 94.56 73 THR A O 1
ATOM 546 N N . GLY A 1 74 ? 6.541 2.846 0.002 1.00 96.88 74 GLY A N 1
ATOM 547 C CA . GLY A 1 74 ? 6.188 3.177 1.392 1.00 96.88 74 GLY A CA 1
ATOM 548 C C . GLY A 1 74 ? 5.298 4.414 1.581 1.00 96.88 74 GLY A C 1
ATOM 549 O O . GLY A 1 74 ? 4.622 4.519 2.593 1.00 96.88 74 GLY A O 1
ATOM 550 N N . ASN A 1 75 ? 5.200 5.326 0.607 1.00 97.44 75 ASN A N 1
ATOM 551 C CA . ASN A 1 75 ? 4.448 6.581 0.801 1.00 97.44 75 ASN A CA 1
ATOM 552 C C . ASN A 1 75 ? 2.958 6.353 1.108 1.00 97.44 75 ASN A C 1
ATOM 554 O O . ASN A 1 75 ? 2.370 7.030 1.946 1.00 97.44 75 ASN A O 1
ATOM 558 N N . THR A 1 76 ? 2.324 5.420 0.398 1.00 97.81 76 THR A N 1
ATOM 559 C CA . THR A 1 76 ? 0.900 5.122 0.600 1.00 97.81 76 THR A CA 1
ATOM 560 C C . THR A 1 76 ? 0.676 4.362 1.903 1.00 97.81 76 THR A C 1
ATOM 562 O O . THR A 1 76 ? -0.338 4.574 2.558 1.00 97.81 76 THR A O 1
ATOM 565 N N . GLU A 1 77 ? 1.635 3.525 2.296 1.00 98.19 77 GLU A N 1
ATOM 566 C CA . GLU A 1 77 ? 1.625 2.825 3.580 1.00 98.19 77 GLU A CA 1
ATOM 567 C C . GLU A 1 77 ? 1.663 3.813 4.753 1.00 98.19 77 GLU A C 1
ATOM 569 O O . GLU A 1 77 ? 0.847 3.703 5.661 1.00 98.19 77 GLU A O 1
ATOM 574 N N . GLU A 1 78 ? 2.536 4.822 4.706 1.00 98.44 78 GLU A N 1
ATOM 575 C CA . GLU A 1 78 ? 2.615 5.859 5.744 1.00 98.44 78 GLU A CA 1
ATOM 576 C C . GLU A 1 78 ? 1.273 6.592 5.913 1.00 98.44 78 GLU A C 1
ATOM 578 O O . GLU A 1 78 ? 0.794 6.795 7.028 1.00 98.44 78 GLU A O 1
ATOM 583 N N . VAL A 1 79 ? 0.604 6.922 4.803 1.00 98.25 79 VAL A N 1
ATOM 584 C CA . VAL A 1 79 ? -0.730 7.540 4.845 1.00 98.25 79 VAL A CA 1
ATOM 585 C C . VAL A 1 79 ? -1.790 6.578 5.379 1.00 98.25 79 VAL A C 1
ATOM 587 O O . VAL A 1 79 ? -2.638 6.994 6.167 1.00 98.25 79 VAL A O 1
ATOM 590 N N . ALA A 1 80 ? -1.749 5.303 4.991 1.00 98.19 80 ALA A N 1
ATOM 591 C CA . ALA A 1 80 ? -2.670 4.295 5.504 1.00 98.19 80 ALA A CA 1
ATOM 592 C C . ALA A 1 80 ? -2.537 4.140 7.027 1.00 98.19 80 ALA A C 1
ATOM 594 O O . ALA A 1 80 ? -3.549 4.130 7.726 1.00 98.19 80 ALA A O 1
ATOM 595 N N . GLN A 1 81 ? -1.303 4.109 7.540 1.00 98.31 81 GLN A N 1
ATOM 596 C CA . GLN A 1 81 ? -1.015 4.052 8.975 1.00 98.31 81 GLN A CA 1
ATOM 597 C C . GLN A 1 81 ? -1.583 5.266 9.720 1.00 98.31 81 GLN A C 1
ATOM 599 O O . GLN A 1 81 ? -2.227 5.086 10.751 1.00 98.31 81 GLN A O 1
ATOM 604 N N . MET A 1 82 ? -1.431 6.479 9.175 1.00 98.25 82 MET A N 1
ATOM 605 C CA . MET A 1 82 ? -2.045 7.677 9.762 1.00 98.25 82 MET A CA 1
ATOM 606 C C . MET A 1 82 ? -3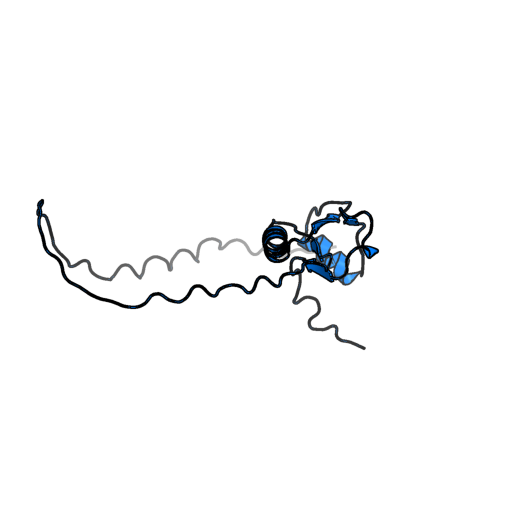.575 7.565 9.818 1.00 98.25 82 MET A C 1
ATOM 608 O O . MET A 1 82 ? -4.182 7.869 10.840 1.00 98.25 82 MET A O 1
ATOM 612 N N . ILE A 1 83 ? -4.220 7.099 8.743 1.00 97.31 83 ILE A N 1
ATOM 613 C CA . ILE A 1 83 ? -5.683 6.924 8.727 1.00 97.31 83 ILE A CA 1
ATOM 614 C C . ILE A 1 83 ? -6.114 5.887 9.771 1.00 97.31 83 ILE A C 1
ATOM 616 O O . ILE A 1 83 ? -7.091 6.118 10.484 1.00 97.31 83 ILE A O 1
ATOM 620 N N . ALA A 1 84 ? -5.391 4.773 9.895 1.00 96.62 84 ALA A N 1
ATOM 621 C CA . ALA A 1 84 ? -5.662 3.762 10.914 1.00 96.62 84 ALA A CA 1
ATOM 622 C C . ALA A 1 84 ? -5.518 4.329 12.337 1.00 96.62 84 ALA A C 1
ATOM 624 O O . ALA A 1 84 ? -6.388 4.095 13.171 1.00 96.62 84 ALA A O 1
ATOM 625 N N . GLU A 1 85 ? -4.491 5.145 12.603 1.00 96.56 85 GLU A N 1
ATOM 626 C CA . GLU A 1 85 ? -4.310 5.830 13.892 1.00 96.56 85 GLU A CA 1
ATOM 627 C C . GLU A 1 85 ? -5.481 6.771 14.219 1.00 96.56 85 GLU A C 1
ATOM 629 O O . GLU A 1 85 ? -5.954 6.797 15.354 1.00 96.56 85 GLU A O 1
ATOM 634 N N . TYR A 1 86 ? -5.994 7.499 13.222 1.00 95.56 86 TYR A N 1
ATOM 635 C CA . TYR A 1 86 ? -7.116 8.422 13.409 1.00 95.56 86 TYR A CA 1
ATOM 636 C C . TYR A 1 86 ? -8.476 7.744 13.563 1.00 95.56 86 TYR A C 1
ATOM 638 O O . TYR A 1 86 ? -9.346 8.272 14.252 1.00 95.56 86 TYR A O 1
ATOM 646 N N . THR A 1 87 ? -8.678 6.610 12.896 1.00 94.44 87 THR A N 1
ATOM 647 C CA . THR A 1 87 ? -9.986 5.937 12.824 1.00 94.44 87 THR A CA 1
ATOM 648 C C . THR A 1 87 ? -10.108 4.748 13.771 1.00 94.44 87 THR A C 1
ATOM 650 O O . THR A 1 87 ? -11.220 4.286 14.023 1.00 94.44 87 THR A O 1
ATOM 653 N N . GLY A 1 88 ? -8.982 4.233 14.276 1.00 94.62 88 GLY A N 1
ATOM 654 C CA . GLY A 1 88 ? -8.912 2.949 14.972 1.00 94.62 88 GLY A CA 1
ATOM 655 C C . GLY A 1 88 ? -9.146 1.739 14.060 1.00 94.62 88 GLY A C 1
ATOM 656 O O . GLY A 1 88 ? -9.402 0.654 14.574 1.00 94.62 88 GLY A O 1
ATOM 657 N N . GLY A 1 89 ? -9.112 1.924 12.735 1.00 94.75 89 GLY A N 1
ATOM 658 C CA . GLY A 1 89 ? -9.402 0.881 11.752 1.00 94.75 89 GLY A CA 1
ATOM 659 C C . GLY A 1 89 ? -8.252 -0.096 11.505 1.00 94.75 89 GLY A C 1
ATOM 660 O O . GLY A 1 89 ? -7.089 0.178 11.810 1.00 94.75 89 GLY A O 1
ATOM 661 N N . ASP A 1 90 ? -8.586 -1.231 10.896 1.00 96.56 90 ASP A N 1
ATOM 662 C CA . ASP A 1 90 ? -7.631 -2.281 10.553 1.00 96.56 90 ASP A CA 1
ATOM 663 C C . ASP A 1 90 ? -6.881 -1.955 9.257 1.00 96.56 90 ASP A C 1
ATOM 665 O O . ASP A 1 90 ? -7.457 -1.464 8.285 1.00 96.56 90 ASP A O 1
ATOM 669 N N . LEU A 1 91 ? -5.589 -2.275 9.214 1.00 97.12 91 LEU A N 1
ATOM 670 C CA . LEU A 1 91 ? -4.769 -2.166 8.008 1.00 97.12 91 LEU A CA 1
ATOM 671 C C . LEU A 1 91 ? -4.793 -3.478 7.225 1.00 97.12 91 LEU A C 1
ATOM 673 O O . LEU A 1 91 ? -4.544 -4.544 7.788 1.00 97.12 91 LEU A O 1
ATOM 677 N N . ALA A 1 92 ? -5.000 -3.386 5.913 1.00 97.44 92 ALA A N 1
ATOM 678 C CA . ALA A 1 92 ? -4.825 -4.506 4.999 1.00 97.44 92 ALA A CA 1
ATOM 679 C C . ALA A 1 92 ? -3.929 -4.119 3.822 1.00 97.44 92 ALA A C 1
ATOM 681 O O . ALA A 1 92 ? -4.288 -3.289 2.986 1.00 97.44 92 ALA A O 1
ATOM 682 N N . GLU A 1 93 ? -2.763 -4.748 3.728 1.00 96.81 93 GLU A N 1
ATOM 683 C CA . GLU A 1 93 ? -1.877 -4.533 2.593 1.00 96.81 93 GLU A CA 1
ATOM 684 C C . GLU A 1 93 ? -2.343 -5.384 1.407 1.00 96.81 93 GLU A C 1
ATOM 686 O O . GLU A 1 93 ? -2.587 -6.589 1.519 1.00 96.81 93 GLU A O 1
ATOM 691 N N . ILE A 1 94 ? -2.471 -4.729 0.260 1.00 96.44 94 ILE A N 1
ATOM 692 C CA . ILE A 1 94 ? -2.661 -5.334 -1.048 1.00 96.44 94 ILE A CA 1
ATOM 693 C C . ILE A 1 94 ? -1.266 -5.556 -1.620 1.00 96.44 94 ILE A C 1
ATOM 695 O O . ILE A 1 94 ? -0.515 -4.601 -1.808 1.00 96.44 94 ILE A O 1
ATOM 699 N N . GLN A 1 95 ? -0.931 -6.799 -1.935 1.00 94.88 95 GLN A N 1
ATOM 700 C CA . GLN A 1 95 ? 0.346 -7.172 -2.531 1.00 94.88 95 GLN A CA 1
ATOM 701 C C . GLN A 1 95 ? 0.110 -7.818 -3.891 1.00 94.88 95 GLN A C 1
ATOM 703 O O . GLN A 1 95 ? -0.880 -8.516 -4.106 1.00 94.88 95 GLN A O 1
ATOM 708 N N . ARG A 1 96 ? 1.026 -7.599 -4.833 1.00 93.69 96 ARG A N 1
ATOM 709 C CA . ARG A 1 96 ? 1.046 -8.391 -6.066 1.00 93.69 96 ARG A CA 1
ATOM 710 C C . ARG A 1 96 ? 1.613 -9.774 -5.778 1.00 93.69 96 ARG A C 1
ATOM 712 O O . ARG A 1 96 ? 2.540 -9.904 -4.985 1.00 93.69 96 ARG A O 1
ATOM 719 N N . ALA A 1 97 ? 1.113 -10.779 -6.492 1.00 92.62 97 ALA A N 1
ATOM 720 C CA . ALA A 1 97 ? 1.718 -12.110 -6.479 1.00 92.62 97 ALA A CA 1
ATOM 721 C C . ALA A 1 97 ? 3.142 -12.101 -7.070 1.00 92.62 97 ALA A C 1
ATOM 723 O O . ALA A 1 97 ? 4.013 -12.836 -6.607 1.00 92.62 97 ALA A O 1
ATOM 724 N N . GLU A 1 98 ? 3.376 -11.247 -8.071 1.00 91.88 98 GLU A N 1
ATOM 725 C CA . GLU A 1 98 ? 4.674 -11.054 -8.721 1.00 91.88 98 GLU A CA 1
ATOM 726 C C . GLU A 1 98 ? 5.127 -9.595 -8.581 1.00 91.88 98 GLU A C 1
ATOM 728 O O . GLU A 1 98 ? 4.399 -8.670 -8.955 1.00 91.88 98 GLU A O 1
ATOM 733 N N . GLU A 1 99 ? 6.326 -9.386 -8.030 1.00 92.06 99 GLU A N 1
ATOM 734 C CA . GLU A 1 99 ? 6.939 -8.061 -7.893 1.00 92.06 99 GLU A CA 1
ATOM 735 C C . GLU A 1 99 ? 7.256 -7.444 -9.261 1.00 92.06 99 GLU A C 1
ATOM 737 O O . GLU A 1 99 ? 7.614 -8.151 -10.202 1.00 92.06 99 GLU A O 1
ATOM 742 N N . TYR A 1 100 ? 7.183 -6.113 -9.353 1.00 91.56 100 TYR A N 1
ATOM 743 C CA . TYR A 1 100 ? 7.612 -5.392 -10.551 1.00 91.56 100 TYR A CA 1
ATOM 744 C C . TYR A 1 100 ? 9.122 -5.541 -10.763 1.00 91.56 100 TYR A C 1
ATOM 746 O O . TYR A 1 100 ? 9.912 -5.253 -9.861 1.00 91.56 100 TYR A O 1
ATOM 754 N N . GLY A 1 101 ? 9.524 -5.916 -11.976 1.00 94.38 101 GLY A N 1
ATOM 755 C CA . GLY A 1 101 ? 10.907 -5.816 -12.432 1.00 94.38 101 GLY A CA 1
ATOM 756 C C . GLY A 1 101 ? 11.217 -4.407 -12.939 1.00 94.38 101 GLY A C 1
ATOM 757 O O . GLY A 1 101 ? 12.083 -3.721 -12.389 1.00 94.38 101 GLY A O 1
ATOM 758 N N . ASP A 1 102 ? 10.482 -3.964 -13.963 1.00 93.75 102 ASP A N 1
ATOM 759 C CA . ASP A 1 102 ? 10.460 -2.581 -14.448 1.00 93.75 102 ASP A CA 1
ATOM 760 C C . ASP A 1 102 ? 9.044 -2.017 -14.328 1.00 93.75 102 ASP A C 1
ATOM 762 O O . ASP A 1 102 ? 8.163 -2.238 -15.158 1.00 93.75 102 ASP A O 1
ATOM 766 N N . LEU A 1 103 ? 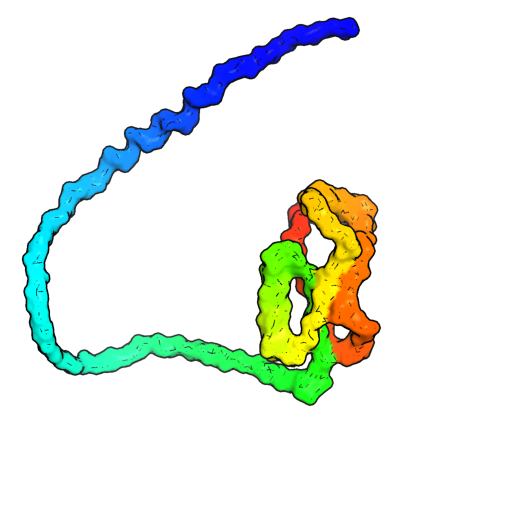8.839 -1.235 -13.272 1.00 91.56 103 LEU A N 1
ATOM 767 C CA . LEU A 1 103 ? 7.553 -0.623 -12.964 1.00 91.56 103 LEU A CA 1
ATOM 768 C C . LEU A 1 103 ? 6.999 0.247 -14.099 1.00 91.56 103 LEU A C 1
ATOM 770 O O . LEU A 1 103 ? 5.786 0.312 -14.262 1.00 91.56 103 LEU A O 1
ATOM 774 N N . GLN A 1 104 ? 7.848 0.949 -14.855 1.00 91.25 104 GLN A N 1
ATOM 775 C CA . GLN A 1 104 ? 7.358 1.831 -15.913 1.00 91.25 104 GLN A CA 1
ATOM 776 C C . GLN A 1 104 ? 6.818 1.012 -17.083 1.00 91.25 104 GLN A C 1
ATOM 778 O O . GLN A 1 104 ? 5.688 1.246 -17.508 1.00 91.25 104 GLN A O 1
ATOM 783 N N . GLU A 1 105 ? 7.613 0.061 -17.575 1.00 93.06 105 GLU A N 1
ATOM 784 C CA . GLU A 1 105 ? 7.246 -0.771 -18.723 1.00 93.06 105 GLU A CA 1
ATOM 785 C C . GLU A 1 105 ? 6.047 -1.676 -18.405 1.00 93.06 105 GLU A C 1
ATOM 787 O O . GLU A 1 105 ? 5.084 -1.743 -19.178 1.00 93.06 105 GLU A O 1
ATOM 792 N N . GLU A 1 106 ? 6.075 -2.336 -17.245 1.00 93.00 106 GLU A N 1
ATOM 793 C CA . GLU A 1 106 ? 5.024 -3.266 -16.837 1.00 93.00 106 GLU A CA 1
ATOM 794 C C . GLU A 1 106 ? 3.708 -2.533 -16.552 1.00 93.00 106 GLU A C 1
ATOM 796 O O . GLU A 1 106 ? 2.677 -2.909 -17.108 1.00 93.00 106 GLU A O 1
ATOM 801 N N . ALA A 1 107 ? 3.724 -1.436 -15.779 1.00 91.00 107 ALA A N 1
ATOM 802 C CA . ALA A 1 107 ? 2.495 -0.697 -15.478 1.00 91.00 107 ALA A CA 1
ATOM 803 C C . ALA A 1 107 ? 1.890 -0.021 -16.722 1.00 91.00 107 ALA A C 1
ATOM 805 O O . ALA A 1 107 ? 0.667 0.085 -16.833 1.00 91.00 107 ALA A O 1
ATOM 806 N N . GLU A 1 108 ? 2.712 0.440 -17.675 1.00 90.75 108 GLU A N 1
ATOM 807 C CA . GLU A 1 108 ? 2.212 0.984 -18.944 1.00 90.75 108 GLU A CA 1
ATOM 808 C C . GLU A 1 108 ? 1.522 -0.104 -19.773 1.00 90.75 108 GLU A C 1
ATOM 810 O O . GLU A 1 108 ? 0.392 0.098 -20.230 1.00 90.75 108 GLU A O 1
ATOM 815 N N . THR A 1 109 ? 2.160 -1.272 -19.897 1.00 91.44 109 THR A N 1
ATOM 816 C CA . THR A 1 109 ? 1.601 -2.431 -20.605 1.00 91.44 109 THR A CA 1
ATOM 817 C C . THR A 1 109 ? 0.291 -2.886 -19.967 1.00 91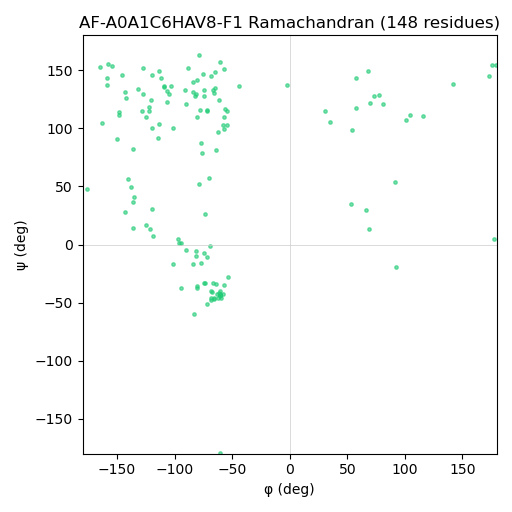.44 109 THR A C 1
ATOM 819 O O . THR A 1 109 ? -0.706 -3.068 -20.663 1.00 91.44 109 THR A O 1
ATOM 822 N N . GLU A 1 110 ? 0.243 -2.989 -18.637 1.00 91.06 110 GLU A N 1
ATOM 823 C CA . GLU A 1 110 ? -0.959 -3.394 -17.906 1.00 91.06 110 GLU A CA 1
ATOM 824 C C . GLU A 1 110 ? -2.135 -2.437 -18.139 1.00 91.06 110 GLU A C 1
ATOM 826 O O . GLU A 1 110 ? -3.258 -2.876 -18.400 1.00 91.06 110 GLU A O 1
ATOM 831 N N . ILE A 1 111 ? -1.88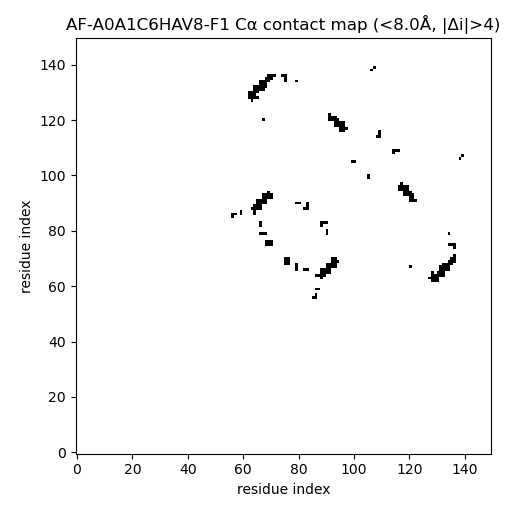3 -1.122 -18.123 1.00 87.38 111 ILE A N 1
ATOM 832 C CA . ILE A 1 111 ? -2.913 -0.106 -18.377 1.00 87.38 111 ILE A CA 1
ATOM 833 C C . ILE A 1 111 ? -3.395 -0.125 -19.834 1.00 87.38 111 ILE A C 1
ATOM 835 O O . ILE A 1 111 ? -4.592 0.091 -20.070 1.00 87.38 111 ILE A O 1
ATOM 839 N N . LEU A 1 112 ? -2.484 -0.319 -20.796 1.00 88.94 112 LEU A N 1
ATOM 840 C CA . LEU A 1 112 ? -2.795 -0.363 -22.230 1.00 88.94 112 LEU A CA 1
ATOM 841 C C . LEU A 1 112 ? -3.613 -1.596 -22.597 1.00 88.94 112 LEU A C 1
ATOM 843 O O . LEU A 1 112 ? -4.628 -1.476 -23.287 1.00 88.94 112 LEU A O 1
ATOM 847 N N . ASP A 1 113 ? -3.193 -2.752 -22.095 1.00 92.62 113 ASP A N 1
ATOM 848 C CA . ASP A 1 113 ? -3.780 -4.042 -22.445 1.00 92.62 113 ASP A CA 1
ATOM 849 C C . ASP A 1 113 ? -4.942 -4.427 -21.512 1.00 92.62 113 ASP A C 1
ATOM 851 O O . ASP A 1 113 ? -5.626 -5.426 -21.740 1.00 92.62 113 ASP A O 1
ATOM 855 N N . GLY A 1 114 ? -5.208 -3.624 -20.473 1.00 89.06 114 GLY A N 1
ATOM 856 C CA . GLY A 1 114 ? -6.263 -3.882 -19.491 1.00 89.06 114 GLY A CA 1
ATOM 857 C C . GLY A 1 114 ? -5.991 -5.129 -18.649 1.00 89.06 114 GLY A C 1
ATOM 858 O O . GLY A 1 114 ? -6.929 -5.818 -18.235 1.00 89.06 114 GLY A O 1
ATOM 859 N N . VAL A 1 115 ? -4.715 -5.445 -18.429 1.00 90.56 115 VAL A N 1
ATOM 860 C CA . VAL A 1 115 ? -4.287 -6.570 -17.598 1.00 90.56 115 VAL A CA 1
ATOM 861 C C . VAL A 1 115 ? -4.496 -6.197 -16.136 1.00 90.56 115 VAL A C 1
ATOM 863 O O . VAL A 1 115 ? -4.137 -5.107 -15.701 1.00 90.56 115 VAL A O 1
ATOM 866 N N . HIS A 1 116 ? -5.093 -7.116 -15.380 1.00 90.56 116 HIS A N 1
ATOM 867 C CA . HIS A 1 116 ? -5.283 -6.987 -13.941 1.00 90.56 116 HIS A CA 1
ATOM 868 C C . HIS A 1 116 ? -4.422 -8.064 -13.273 1.00 90.56 116 HIS A C 1
ATOM 870 O O . HIS A 1 116 ? -4.778 -9.243 -13.355 1.00 90.56 116 HIS A O 1
ATOM 876 N N . PRO A 1 117 ? -3.272 -7.689 -12.693 1.00 89.94 117 PRO A N 1
ATOM 877 C CA . PRO A 1 117 ? -2.365 -8.616 -12.029 1.00 89.94 117 PRO A CA 1
ATOM 878 C C . PRO A 1 117 ? -3.054 -9.382 -10.903 1.00 89.94 117 PRO A C 1
ATOM 880 O O . PRO A 1 117 ? -3.978 -8.876 -10.265 1.00 89.94 117 PRO A O 1
ATOM 883 N N . GLU A 1 118 ? -2.576 -10.593 -10.632 1.00 94.44 118 GLU A N 1
ATOM 884 C CA . GLU A 1 118 ? -3.008 -11.336 -9.453 1.00 94.44 118 GLU A CA 1
ATOM 885 C C . GLU A 1 118 ? -2.519 -10.630 -8.181 1.00 94.44 118 GLU A C 1
ATOM 887 O O . GLU A 1 118 ? -1.355 -10.224 -8.079 1.00 94.44 118 GLU A O 1
ATOM 892 N N . ILE A 1 119 ? -3.427 -10.480 -7.216 1.00 94.06 119 ILE A N 1
ATOM 893 C CA . ILE A 1 119 ? -3.171 -9.803 -5.946 1.00 94.06 119 ILE A CA 1
ATOM 894 C C . ILE A 1 119 ? -3.557 -10.687 -4.766 1.00 94.06 119 ILE A C 1
ATOM 896 O O . ILE A 1 119 ? -4.480 -11.500 -4.843 1.00 94.06 119 ILE A O 1
ATOM 900 N N . THR A 1 120 ? -2.881 -10.466 -3.649 1.00 93.81 120 THR A N 1
ATOM 901 C CA . THR A 1 120 ? -3.257 -10.948 -2.325 1.00 93.81 120 THR A CA 1
ATOM 902 C C . THR A 1 120 ? -3.605 -9.753 -1.447 1.00 93.81 120 THR A C 1
ATOM 904 O O . THR A 1 120 ? -3.081 -8.655 -1.631 1.00 93.81 120 THR A O 1
ATOM 907 N N . VAL A 1 121 ? -4.520 -9.949 -0.502 1.00 92.06 121 VAL A N 1
ATOM 908 C CA . VAL A 1 121 ? -4.893 -8.924 0.478 1.00 92.06 121 VAL A CA 1
ATOM 909 C C . VAL A 1 121 ? -4.877 -9.568 1.852 1.00 92.06 121 VAL A C 1
ATOM 911 O O . VAL A 1 121 ? -5.402 -10.669 2.018 1.00 92.06 121 VAL A O 1
ATOM 914 N N . SER A 1 122 ? -4.275 -8.903 2.836 1.00 89.69 122 SER A N 1
ATOM 915 C CA . SER A 1 122 ? -4.195 -9.399 4.214 1.00 89.69 122 SER A CA 1
ATOM 916 C C . SER A 1 122 ? -5.505 -9.189 4.994 1.00 89.69 122 SER A C 1
ATOM 918 O O . SER A 1 122 ? -5.498 -8.592 6.067 1.00 89.69 122 SER A O 1
ATOM 920 N N . VAL A 1 123 ? -6.636 -9.639 4.440 1.00 90.94 123 VAL A N 1
ATOM 921 C CA . VAL A 1 123 ? -7.956 -9.596 5.086 1.00 90.94 123 VAL A CA 1
ATOM 922 C C . VAL A 1 123 ? -8.754 -10.849 4.726 1.00 90.94 123 VAL A C 1
ATOM 924 O O . VAL A 1 123 ? -8.838 -11.223 3.557 1.00 90.94 123 VAL A O 1
ATOM 927 N N . ASP A 1 124 ? -9.337 -11.502 5.729 1.00 86.25 124 ASP A N 1
ATOM 928 C CA . ASP A 1 124 ? -10.076 -12.756 5.532 1.00 86.25 124 ASP A CA 1
ATOM 929 C C . ASP A 1 124 ? -11.502 -12.516 5.018 1.00 86.25 124 ASP A C 1
ATOM 931 O O . ASP A 1 124 ? -12.011 -13.282 4.195 1.00 86.25 124 ASP A O 1
ATOM 935 N N . ASN A 1 125 ? -12.158 -11.453 5.495 1.00 90.00 125 ASN A N 1
ATOM 936 C CA . ASN A 1 125 ? -13.540 -11.145 5.154 1.00 90.00 125 ASN A CA 1
ATOM 937 C C . ASN A 1 125 ? -13.805 -9.635 5.146 1.00 90.00 125 ASN A C 1
ATOM 939 O O . ASN A 1 125 ? -13.827 -8.980 6.183 1.00 90.00 125 ASN A O 1
ATOM 943 N N . VAL A 1 126 ? -14.052 -9.083 3.960 1.00 91.12 126 VAL A N 1
ATOM 944 C CA . VAL A 1 126 ? -14.348 -7.653 3.791 1.00 91.12 126 VAL A CA 1
ATOM 945 C C . VAL A 1 126 ? -15.778 -7.277 4.192 1.00 91.12 126 VAL A C 1
ATOM 947 O O . VAL A 1 126 ? -16.051 -6.099 4.390 1.00 91.12 126 VAL A O 1
ATOM 950 N N . GLU A 1 127 ? -16.692 -8.248 4.326 1.00 92.81 127 GLU A N 1
ATOM 951 C CA . GLU A 1 127 ? -18.102 -7.994 4.679 1.00 92.81 127 GLU A CA 1
ATOM 952 C C . GLU A 1 127 ? -18.293 -7.575 6.147 1.00 92.81 127 GLU A C 1
ATOM 954 O O . GLU A 1 127 ? -19.380 -7.150 6.530 1.00 92.81 127 GLU A O 1
ATOM 959 N N . GLU A 1 128 ? -17.253 -7.702 6.973 1.00 93.06 128 GLU A N 1
ATOM 960 C CA . GLU A 1 128 ? -17.269 -7.339 8.397 1.00 93.06 128 GLU A CA 1
ATOM 961 C C . GLU A 1 128 ? -17.065 -5.838 8.635 1.00 93.06 128 GLU A C 1
ATOM 963 O O . GLU A 1 128 ? -17.255 -5.366 9.758 1.00 93.06 128 GLU A O 1
ATOM 968 N N . TYR A 1 129 ? -16.700 -5.097 7.587 1.00 95.69 129 TYR A N 1
ATOM 969 C CA . TYR A 1 129 ? -16.365 -3.682 7.648 1.00 95.69 129 TYR A CA 1
ATOM 970 C C . TYR A 1 129 ? -17.470 -2.819 7.040 1.00 95.69 129 TYR A C 1
ATOM 972 O O . TYR A 1 129 ? -17.938 -3.065 5.928 1.00 95.69 129 TYR A O 1
ATOM 980 N N . ASP A 1 130 ? -17.852 -1.767 7.759 1.00 95.06 130 ASP A N 1
ATOM 981 C CA . ASP A 1 130 ? -18.865 -0.803 7.326 1.00 95.06 130 ASP A CA 1
ATOM 982 C C . ASP A 1 130 ? -18.275 0.226 6.354 1.00 95.06 130 ASP A C 1
ATOM 984 O O . ASP A 1 130 ? -18.9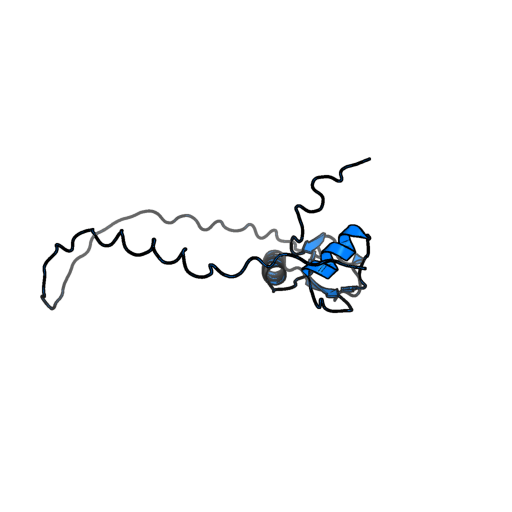29 0.659 5.402 1.00 95.06 130 ASP A O 1
ATOM 988 N N . THR A 1 131 ? -17.013 0.600 6.584 1.00 94.88 131 THR A N 1
ATOM 989 C CA . THR A 1 131 ? -16.276 1.570 5.772 1.00 94.88 131 THR A CA 1
ATOM 990 C C . THR A 1 131 ? -14.949 0.977 5.327 1.00 94.88 131 THR A C 1
ATOM 992 O O . THR A 1 131 ? -14.168 0.495 6.143 1.00 94.88 131 THR A O 1
ATOM 995 N N . ILE A 1 132 ? -14.668 1.060 4.025 1.00 95.88 132 ILE A N 1
ATOM 996 C CA . ILE A 1 132 ? -13.407 0.603 3.438 1.00 95.88 132 ILE A CA 1
ATOM 997 C C . ILE A 1 132 ? -12.735 1.771 2.716 1.00 95.88 132 ILE A C 1
ATOM 999 O O . ILE A 1 132 ? -13.240 2.270 1.707 1.00 95.88 132 ILE A O 1
ATOM 1003 N N . PHE A 1 133 ? -11.571 2.184 3.211 1.00 96.94 133 PHE A N 1
ATOM 1004 C CA . PHE A 1 133 ? -10.651 3.056 2.490 1.00 96.94 133 PHE A CA 1
ATOM 1005 C C . PHE A 1 133 ? -9.769 2.217 1.565 1.00 96.94 133 PHE A C 1
ATOM 1007 O O . PHE A 1 133 ? -9.308 1.144 1.947 1.00 96.94 133 PHE A O 1
ATOM 1014 N N . VAL A 1 134 ? -9.516 2.721 0.354 1.00 96.94 134 VAL A N 1
ATOM 1015 C CA . VAL A 1 134 ? -8.616 2.082 -0.617 1.00 96.94 134 VAL A CA 1
ATOM 1016 C C . VAL A 1 134 ? -7.535 3.074 -1.039 1.00 96.94 134 VAL A C 1
ATOM 1018 O O . VAL A 1 134 ? -7.818 4.046 -1.740 1.00 96.94 134 VAL A O 1
ATOM 1021 N N . GLY A 1 135 ? -6.298 2.836 -0.601 1.00 96.19 135 GLY A N 1
ATOM 1022 C CA . GLY A 1 135 ? -5.128 3.663 -0.897 1.00 96.19 135 GLY A CA 1
ATOM 1023 C C . GLY A 1 135 ? -4.224 3.048 -1.966 1.00 96.19 135 GLY A C 1
ATOM 1024 O O . GLY A 1 135 ? -3.924 1.859 -1.933 1.00 96.19 135 GLY A O 1
ATOM 1025 N N . TYR A 1 136 ? -3.748 3.853 -2.913 1.00 95.88 136 TYR A N 1
ATOM 1026 C CA . TYR A 1 136 ? -2.758 3.420 -3.905 1.00 95.88 136 TYR A CA 1
ATOM 1027 C C . TYR A 1 136 ? -1.947 4.616 -4.427 1.00 95.88 136 TYR A C 1
ATOM 1029 O O . TYR A 1 136 ? -2.434 5.753 -4.408 1.00 95.88 136 TYR A O 1
ATOM 1037 N N . PRO A 1 137 ? -0.704 4.403 -4.889 1.00 92.94 137 PRO A N 1
ATOM 1038 C CA . PRO A 1 137 ? 0.079 5.442 -5.532 1.00 92.94 137 PRO A CA 1
ATOM 1039 C C . PRO A 1 137 ? -0.522 5.824 -6.888 1.00 92.94 137 PRO A C 1
ATOM 1041 O O . PRO A 1 137 ? -1.014 4.988 -7.644 1.00 92.94 137 PRO A O 1
ATOM 1044 N N . ILE A 1 138 ? -0.426 7.106 -7.232 1.00 90.50 138 ILE A N 1
ATOM 1045 C CA . ILE A 1 138 ? -0.838 7.594 -8.548 1.00 90.50 138 ILE A CA 1
ATOM 1046 C C . ILE A 1 138 ? 0.284 7.314 -9.546 1.00 90.50 138 ILE A C 1
ATOM 1048 O O . ILE A 1 138 ? 1.320 7.982 -9.527 1.00 90.50 138 ILE A O 1
ATOM 1052 N N . TRP A 1 139 ? 0.057 6.372 -10.457 1.00 88.31 139 TRP A N 1
ATOM 1053 C CA . TRP A 1 139 ? 0.959 6.099 -11.574 1.00 88.31 139 TRP A CA 1
ATOM 1054 C C . TRP A 1 139 ? 0.328 6.483 -12.896 1.00 88.31 139 TRP A C 1
ATOM 1056 O O . TRP A 1 139 ? -0.874 6.331 -13.098 1.00 88.31 139 TRP A O 1
ATOM 1066 N N . LEU A 1 140 ? 1.165 6.997 -13.800 1.00 82.75 140 LEU A N 1
ATOM 1067 C CA . LEU A 1 140 ? 0.792 7.236 -15.193 1.00 82.75 140 LEU A CA 1
ATOM 1068 C C . LEU A 1 140 ? -0.498 8.075 -15.349 1.00 82.75 140 LEU A C 1
ATOM 1070 O O . LEU A 1 140 ? -1.241 7.904 -16.311 1.00 82.75 140 LEU A O 1
ATOM 1074 N N . ALA A 1 141 ? -0.746 9.038 -14.445 1.00 69.94 141 ALA A N 1
ATOM 1075 C CA . ALA A 1 141 ? -1.966 9.864 -14.417 1.00 69.94 141 ALA A CA 1
ATOM 1076 C C . ALA A 1 141 ? -2.282 10.570 -15.749 1.00 69.94 141 ALA A C 1
ATOM 1078 O O . ALA A 1 141 ? -3.436 10.845 -16.071 1.00 69.94 141 ALA A O 1
ATOM 1079 N N . TYR A 1 142 ? -1.252 10.856 -16.543 1.00 67.31 142 TYR A N 1
ATOM 1080 C CA . TYR A 1 142 ? -1.380 11.519 -17.839 1.00 67.31 142 TYR A CA 1
ATOM 1081 C C . TYR A 1 142 ? -1.707 10.555 -18.986 1.00 67.31 142 TYR A C 1
ATOM 1083 O O . TYR A 1 142 ? -2.183 10.989 -20.034 1.00 67.31 142 TYR A O 1
ATOM 1091 N N . HIS A 1 143 ? -1.499 9.253 -18.794 1.00 58.19 143 HIS A N 1
ATOM 1092 C CA . HIS A 1 143 ? -1.585 8.240 -19.842 1.00 58.19 143 HIS A CA 1
ATOM 1093 C C . HIS A 1 143 ? -3.039 7.906 -20.257 1.00 58.19 143 HIS A C 1
ATOM 1095 O O . HIS A 1 143 ? -3.263 7.253 -21.271 1.00 58.19 143 HIS A O 1
ATOM 1101 N N . LYS A 1 144 ? -4.054 8.440 -19.551 1.00 55.56 144 LYS A N 1
ATOM 1102 C CA . LYS A 1 144 ? -5.480 8.370 -19.949 1.00 55.56 144 LYS A CA 1
ATOM 1103 C C . LYS A 1 144 ? -6.213 9.716 -20.051 1.00 55.56 144 LYS A C 1
ATOM 1105 O O . LYS A 1 144 ? -7.434 9.729 -20.186 1.00 55.56 144 LYS A O 1
ATOM 1110 N N . LEU A 1 145 ? -5.510 10.853 -20.117 1.00 45.62 145 LEU A N 1
ATOM 1111 C CA . LEU A 1 145 ? -6.167 12.153 -20.362 1.00 45.62 145 LEU A CA 1
ATOM 1112 C C . LEU A 1 145 ? -6.741 12.324 -21.790 1.00 45.62 145 LEU A C 1
ATOM 1114 O O . LEU A 1 145 ? -7.375 13.340 -22.061 1.00 45.62 145 LEU A O 1
ATOM 1118 N N . ILE A 1 146 ? -6.591 11.347 -22.698 1.00 42.66 146 ILE A N 1
ATOM 1119 C CA . ILE A 1 146 ? -7.222 11.360 -24.038 1.00 42.66 146 ILE A CA 1
ATOM 1120 C C . ILE A 1 146 ? -7.830 9.993 -24.408 1.00 42.66 146 ILE A C 1
ATOM 1122 O O . ILE A 1 146 ? -7.781 9.593 -25.562 1.00 42.66 146 ILE A O 1
ATOM 1126 N N . GLN A 1 147 ? -8.418 9.259 -23.457 1.00 36.88 147 GLN A N 1
ATOM 1127 C CA . GLN A 1 147 ? -9.397 8.209 -23.798 1.00 36.88 147 GLN A CA 1
ATOM 1128 C C . GLN A 1 147 ? -10.603 8.223 -22.851 1.00 36.88 147 GLN A C 1
ATOM 1130 O O . GLN A 1 147 ? -11.066 7.198 -22.367 1.00 36.88 147 GLN A O 1
ATOM 1135 N N . CYS A 1 148 ? -11.186 9.409 -22.664 1.00 36.78 148 CYS A N 1
ATOM 1136 C CA . CYS A 1 148 ? -12.642 9.497 -22.733 1.00 36.78 148 CYS A CA 1
ATOM 1137 C C . CYS A 1 148 ? -13.029 9.434 -24.218 1.00 36.78 148 CYS A C 1
ATOM 1139 O O . CYS A 1 148 ? -13.285 10.464 -24.840 1.00 36.78 148 CYS A O 1
ATOM 1141 N N . THR A 1 149 ? -13.031 8.240 -24.803 1.00 39.97 149 THR A N 1
ATOM 1142 C CA . THR A 1 149 ? -13.727 8.005 -26.072 1.00 39.97 149 THR A CA 1
ATOM 1143 C C . THR A 1 149 ? -14.740 6.901 -25.840 1.00 39.97 149 THR A C 1
ATOM 1145 O O . THR A 1 149 ? -14.386 5.814 -25.393 1.00 39.97 149 THR A O 1
ATOM 1148 N N . LEU A 1 150 ? -15.990 7.306 -26.057 1.00 39.34 150 LEU A N 1
ATOM 1149 C CA . LEU A 1 150 ? -17.255 6.590 -25.930 1.00 39.34 150 LEU A CA 1
ATOM 1150 C C . LEU A 1 150 ? -17.291 5.260 -26.688 1.00 39.34 150 LEU A C 1
ATOM 1152 O O . LEU A 1 150 ? -16.661 5.193 -27.768 1.00 39.34 150 LEU A O 1
#

Sequence (150 aa):
MEACISEFPGRKSLLFLTLVMSFGFVLAACGNSNSSAETSSAADETVSEEPAEEQETTDTNGENVLIAYFSYTGNTEEVAQMIAEYTGGDLAEIQRAEEYGDLQEEAETEILDGVHPEITVSVDNVEEYDTIFVGYPIWLAYHKLIQCTL

Nearest PDB structures (foldseek):
  3klb-assembly1_A  TM=8.594E-01  e=1.112E-05  Bacteroides fragilis NCTC 9343
  4ici-assembly1_A  TM=9.034E-01  e=1.426E-04  Bacteroides eggerthii DSM 20697
  5knx-assembly1_B  TM=4.427E-01  e=2.011E-01  Escherichia coli
  1r3u-assembly1_A  TM=4.959E-01  e=5.506E-01  Caldanaerobacter subterraneus subsp. tengcongensis
  5knx-assembly1_A  TM=3.926E-01  e=8.810E-01  Escherichia coli

Secondary structure (DSSP, 8-state):
------------SSSSTTSSS---------------------------------------SS--EEEEE--SSSHHHHHHHHHHHHH-PEEEEEEESS--SSHHHHHHHHHHHT----EEES-S-GGG-SEEEEE----STTTTTT----

Radius of gyration: 30.12 Å; Cα contacts (8 Å, |Δi|>4): 117; chains: 1; bounding box: 56×57×85 Å

pLDDT: mean 70.36, std 25.56, range [21.64, 98.44]

Foldseek 3Di:
DDDDDDDDDDDDPDPPPVPPPPPDDDDDDDDDDDDDDDDDDDDDDDDDDDDDPPPPLPPPVDFAEEEEEEDDPCPQVVVSVVVCVSNVYYYKYKAFPDDDPPCVVVVLCCVVVVPDGDIDIPDDDPVSGPYYHYTYDDPPVVVCPPPPDD